Protein AF-A0A5N4B363-F1 (afdb_monomer_lite)

Sequence (128 aa):
MCFMLHVTDEERTCAELANLGKTPVLEFYQTNSESPKFVDYLDCVFLKWNFTTPTGSILFDNIIVSRGLAWKMSRMCEDTFSLIIELTEEFKKSAIFCKENPPSVLSPFTVRKCISENYRLSSRAVKT

pLDDT: mean 73.43, std 18.24, range [29.88, 96.31]

Radius of gyration: 14.54 Å; chains: 1; bounding box: 42×33×33 Å

InterPro domains:
  IPR036728 Pheromone/general odorant binding protein superfamily [SSF47565] (13-73)

Organism: Photinus pyralis (NCBI:txid7054)

Structure (mmCIF, N/CA/C/O backbone):
data_AF-A0A5N4B363-F1
#
_entry.id   AF-A0A5N4B363-F1
#
loop_
_atom_site.group_PDB
_atom_site.id
_atom_site.type_symbol
_atom_site.label_atom_id
_atom_site.label_alt_id
_atom_site.label_comp_id
_atom_site.label_asym_id
_atom_site.label_entity_id
_atom_site.label_seq_id
_atom_site.pdbx_PDB_ins_code
_atom_site.Cartn_x
_atom_site.Cartn_y
_atom_site.Cartn_z
_atom_site.occupancy
_atom_site.B_iso_or_equiv
_atom_site.auth_seq_id
_atom_site.auth_comp_id
_atom_site.auth_asym_id
_atom_site.auth_atom_id
_atom_site.pdbx_PDB_model_num
ATOM 1 N N . MET A 1 1 ? 26.179 5.611 0.948 1.00 29.88 1 MET A N 1
ATOM 2 C CA . MET A 1 1 ? 26.001 5.255 -0.479 1.00 29.88 1 MET A CA 1
ATOM 3 C C . MET A 1 1 ? 24.527 4.985 -0.598 1.00 29.88 1 MET A C 1
ATOM 5 O O . MET A 1 1 ? 24.098 3.967 -0.084 1.00 29.88 1 MET A O 1
ATOM 9 N N . CYS A 1 2 ? 23.759 5.923 -1.155 1.00 38.84 2 CYS A N 1
ATOM 10 C CA . CYS A 1 2 ? 22.311 5.769 -1.207 1.00 38.84 2 CYS A CA 1
ATOM 11 C C . CYS A 1 2 ? 21.974 4.597 -2.123 1.00 38.84 2 CYS A C 1
ATOM 13 O O . CYS A 1 2 ? 22.165 4.673 -3.339 1.00 38.84 2 CYS A O 1
ATOM 15 N N . PHE A 1 3 ? 21.482 3.511 -1.541 1.00 36.34 3 PHE A N 1
ATOM 16 C CA . PHE A 1 3 ? 20.799 2.497 -2.318 1.00 36.34 3 PHE A CA 1
ATOM 17 C C . PHE A 1 3 ? 19.443 3.083 -2.691 1.00 36.34 3 PHE A C 1
ATOM 19 O O . PHE A 1 3 ? 18.479 2.981 -1.936 1.00 36.34 3 PHE A O 1
ATOM 26 N N . MET A 1 4 ? 19.371 3.739 -3.851 1.00 41.44 4 MET A N 1
ATOM 27 C CA . MET A 1 4 ? 18.089 3.979 -4.502 1.00 41.44 4 MET A CA 1
ATOM 28 C C . MET A 1 4 ? 17.460 2.599 -4.702 1.00 41.44 4 MET A C 1
ATOM 30 O O . MET A 1 4 ? 17.885 1.841 -5.573 1.00 41.44 4 MET A O 1
ATOM 34 N N . LEU A 1 5 ? 16.535 2.226 -3.814 1.00 50.50 5 LEU A N 1
ATOM 35 C CA . LEU A 1 5 ? 15.945 0.896 -3.824 1.00 50.50 5 LEU A CA 1
ATOM 36 C C . LEU A 1 5 ? 15.234 0.706 -5.164 1.00 50.50 5 LEU A C 1
ATOM 38 O O . LEU A 1 5 ? 14.314 1.449 -5.524 1.00 50.50 5 LEU A O 1
ATOM 42 N N . HIS A 1 6 ? 15.743 -0.264 -5.921 1.00 55.09 6 HIS A N 1
ATOM 43 C CA . HIS A 1 6 ? 15.235 -0.640 -7.225 1.00 55.09 6 HIS A CA 1
ATOM 44 C C . HIS A 1 6 ? 13.749 -0.996 -7.123 1.00 55.09 6 HIS A C 1
ATOM 46 O O . HIS A 1 6 ? 13.311 -1.631 -6.164 1.00 55.09 6 HIS A O 1
ATOM 52 N N . VAL A 1 7 ? 12.984 -0.582 -8.133 1.00 62.47 7 VAL A N 1
ATOM 53 C CA . VAL A 1 7 ? 11.605 -1.033 -8.357 1.00 62.47 7 VAL A CA 1
ATOM 54 C C . VAL A 1 7 ? 11.601 -2.567 -8.348 1.00 62.47 7 VAL A C 1
ATOM 56 O O . VAL A 1 7 ? 12.388 -3.165 -9.091 1.00 62.47 7 VAL A O 1
ATOM 59 N N . THR A 1 8 ? 10.768 -3.190 -7.504 1.00 73.25 8 THR A N 1
ATOM 60 C CA . THR A 1 8 ? 10.713 -4.663 -7.415 1.00 73.25 8 THR A CA 1
ATOM 61 C C . THR A 1 8 ? 10.198 -5.256 -8.726 1.00 73.25 8 THR A C 1
ATOM 63 O O . THR A 1 8 ? 9.583 -4.552 -9.531 1.00 73.25 8 THR A O 1
ATOM 66 N N . ASP A 1 9 ? 10.435 -6.544 -8.980 1.00 77.19 9 ASP A N 1
ATOM 67 C CA . ASP A 1 9 ? 9.963 -7.172 -10.221 1.00 77.19 9 ASP A CA 1
ATOM 68 C C . ASP A 1 9 ? 8.426 -7.155 -10.320 1.00 77.19 9 ASP A C 1
ATOM 70 O O . ASP A 1 9 ? 7.875 -6.981 -11.411 1.00 77.19 9 ASP A O 1
ATOM 74 N N . GLU A 1 10 ? 7.714 -7.221 -9.188 1.00 80.81 10 GLU A N 1
ATOM 75 C CA . GLU A 1 10 ? 6.260 -7.042 -9.148 1.00 80.81 10 GLU A CA 1
ATOM 76 C C . GLU A 1 10 ? 5.848 -5.615 -9.525 1.00 80.81 10 GLU A C 1
ATOM 78 O O . GLU A 1 10 ? 4.943 -5.436 -10.337 1.00 80.81 10 GLU A O 1
ATOM 83 N N . GLU A 1 11 ? 6.521 -4.597 -8.981 1.00 77.81 11 GLU A N 1
ATOM 84 C CA . GLU A 1 11 ? 6.255 -3.194 -9.323 1.00 77.81 11 GLU A CA 1
ATOM 85 C C . GLU A 1 11 ? 6.557 -2.906 -10.794 1.00 77.81 11 GLU A C 1
ATOM 87 O O . GLU A 1 11 ? 5.802 -2.188 -11.445 1.00 77.81 11 GLU A O 1
ATOM 92 N N . ARG A 1 12 ? 7.633 -3.488 -11.338 1.00 77.12 12 ARG A N 1
ATOM 93 C CA . ARG A 1 12 ? 7.989 -3.354 -12.754 1.00 77.12 12 ARG A CA 1
ATOM 94 C C . ARG A 1 12 ? 6.917 -3.965 -13.644 1.00 77.12 12 ARG A C 1
ATOM 96 O O . ARG A 1 12 ? 6.449 -3.300 -14.560 1.00 77.12 12 ARG A O 1
ATOM 103 N N . THR A 1 13 ? 6.483 -5.181 -13.319 1.00 83.38 13 THR A N 1
ATOM 104 C CA . THR A 1 13 ? 5.400 -5.865 -14.038 1.00 83.38 13 THR A CA 1
ATOM 105 C C . THR A 1 13 ? 4.119 -5.027 -14.020 1.00 83.38 13 THR A C 1
ATOM 107 O O . THR A 1 13 ? 3.482 -4.833 -15.051 1.00 83.38 13 THR A O 1
ATOM 110 N N . CYS A 1 14 ? 3.745 -4.484 -12.859 1.00 84.88 14 CYS A N 1
ATOM 111 C CA . CYS A 1 14 ? 2.551 -3.651 -12.736 1.00 84.88 14 CYS A CA 1
ATOM 112 C C . CYS A 1 14 ? 2.676 -2.309 -13.472 1.00 84.88 14 CYS A C 1
ATOM 114 O O . CYS A 1 14 ? 1.703 -1.845 -14.061 1.00 84.88 14 CYS A O 1
ATOM 116 N N . ALA A 1 15 ? 3.859 -1.690 -13.475 1.00 80.19 15 ALA A N 1
ATOM 117 C CA . ALA A 1 15 ? 4.110 -0.460 -14.221 1.00 80.19 15 ALA A CA 1
ATOM 118 C C . ALA A 1 15 ? 3.998 -0.685 -15.738 1.00 80.19 15 ALA A C 1
ATOM 120 O O . ALA A 1 15 ? 3.356 0.106 -16.429 1.00 80.19 15 ALA A O 1
ATOM 121 N N . GLU A 1 16 ? 4.547 -1.796 -16.241 1.00 81.69 16 GLU A N 1
ATOM 122 C CA . GLU A 1 16 ? 4.431 -2.193 -17.648 1.00 81.69 16 GLU A CA 1
ATOM 123 C C . GLU A 1 16 ? 2.967 -2.408 -18.056 1.00 81.69 16 GLU A C 1
ATOM 125 O O . GLU A 1 16 ? 2.529 -1.846 -19.060 1.00 81.69 16 GLU A O 1
ATOM 130 N N . LEU A 1 17 ? 2.184 -3.134 -17.247 1.00 81.00 17 LEU A N 1
ATOM 131 C CA . LEU A 1 17 ? 0.750 -3.350 -17.494 1.00 81.00 17 LEU A CA 1
ATOM 132 C C . LEU A 1 17 ? -0.051 -2.041 -17.522 1.00 81.00 17 LEU A C 1
ATOM 134 O O . LEU A 1 17 ? -0.931 -1.869 -18.364 1.00 81.00 17 LEU A O 1
ATOM 138 N N . ALA A 1 18 ? 0.282 -1.098 -16.641 1.00 78.81 18 ALA A N 1
ATOM 139 C CA . ALA A 1 18 ? -0.363 0.211 -16.571 1.00 78.81 18 ALA A CA 1
ATOM 140 C C . ALA A 1 18 ? 0.135 1.204 -17.644 1.00 78.81 18 ALA A C 1
ATOM 142 O O . ALA A 1 18 ? -0.288 2.365 -17.671 1.00 78.81 18 ALA A O 1
ATOM 143 N N . ASN A 1 19 ? 1.039 0.784 -18.541 1.00 77.88 19 ASN A N 1
ATOM 144 C CA . ASN A 1 19 ? 1.716 1.655 -19.507 1.00 77.88 19 ASN A CA 1
ATOM 145 C C . ASN A 1 19 ? 2.354 2.890 -18.839 1.00 77.88 19 ASN A C 1
ATOM 147 O O . ASN A 1 19 ? 2.330 4.006 -19.382 1.00 77.88 19 ASN A O 1
ATOM 151 N N . LEU A 1 20 ? 2.893 2.685 -17.637 1.00 71.12 20 LEU A N 1
ATOM 152 C CA . LEU A 1 20 ? 3.782 3.603 -16.946 1.00 71.12 20 LEU A CA 1
ATOM 153 C C . LEU A 1 20 ? 5.189 3.240 -17.433 1.00 71.12 20 LEU A C 1
ATOM 155 O O . LEU A 1 20 ? 5.698 2.164 -17.132 1.00 71.12 20 LEU A O 1
ATOM 159 N N . GLY A 1 21 ? 5.784 4.078 -18.287 1.00 61.19 21 GLY A N 1
ATOM 160 C CA . GLY A 1 21 ? 7.123 3.824 -18.830 1.00 61.19 21 GLY A CA 1
ATOM 161 C C . GLY A 1 21 ? 8.198 3.694 -17.738 1.00 61.19 21 GLY A C 1
ATOM 162 O O . GLY A 1 21 ? 7.932 3.792 -16.546 1.00 61.19 21 GLY A O 1
ATOM 163 N N . LYS A 1 22 ? 9.465 3.527 -18.137 1.00 52.59 22 LYS A N 1
ATOM 164 C CA . LYS A 1 22 ? 10.603 3.425 -17.194 1.00 52.59 22 LYS A CA 1
ATOM 165 C C . LYS A 1 22 ? 10.770 4.660 -16.282 1.00 52.59 22 LYS A C 1
ATOM 167 O O . LYS A 1 22 ? 11.454 4.571 -15.264 1.00 52.59 22 LYS A O 1
ATOM 172 N N . THR A 1 23 ? 10.171 5.791 -16.656 1.00 53.50 23 THR A N 1
ATOM 173 C CA . THR A 1 23 ? 10.119 7.045 -15.892 1.00 53.50 23 THR A CA 1
ATOM 174 C C . THR A 1 23 ? 9.176 6.889 -14.700 1.00 53.50 23 THR A C 1
ATOM 176 O O . THR A 1 23 ? 8.070 6.367 -14.839 1.00 53.50 23 THR A O 1
ATOM 179 N N . PRO A 1 24 ? 9.658 7.196 -13.495 1.00 57.69 24 PRO A N 1
ATOM 180 C CA . PRO A 1 24 ? 9.605 6.238 -12.420 1.00 57.69 24 PRO A CA 1
ATOM 181 C C . PRO A 1 24 ? 8.247 6.328 -11.739 1.00 57.69 24 PRO A C 1
ATOM 183 O O . PRO A 1 24 ? 7.736 7.412 -11.493 1.00 57.69 24 PRO A O 1
ATOM 186 N N . VAL A 1 25 ? 7.693 5.189 -11.339 1.00 58.88 25 VAL A N 1
ATOM 187 C CA . VAL A 1 25 ? 6.533 5.104 -10.436 1.00 58.88 25 VAL A CA 1
ATOM 188 C C . VAL A 1 25 ? 6.636 6.114 -9.269 1.00 58.88 25 VAL A C 1
ATOM 190 O O . VAL A 1 25 ? 5.634 6.652 -8.812 1.00 58.88 25 VAL A O 1
ATOM 193 N N . LEU A 1 26 ? 7.863 6.435 -8.839 1.00 56.31 26 LEU A N 1
ATOM 194 C CA . LEU A 1 26 ? 8.214 7.542 -7.941 1.00 56.31 26 LEU A CA 1
ATOM 195 C C . LEU A 1 26 ? 7.611 8.908 -8.301 1.00 56.31 26 LEU A C 1
ATOM 197 O O . LEU A 1 26 ? 7.045 9.548 -7.421 1.00 56.31 26 LEU A O 1
ATOM 201 N N . GLU A 1 27 ? 7.698 9.352 -9.556 1.00 58.88 27 GLU A N 1
ATOM 202 C CA . GLU A 1 27 ? 7.062 10.597 -10.001 1.00 58.88 27 GLU A CA 1
ATOM 203 C C . GLU A 1 27 ? 5.545 10.501 -9.850 1.00 58.88 27 GLU A C 1
ATOM 205 O O . GLU A 1 27 ? 4.918 11.428 -9.353 1.00 58.88 27 GLU A O 1
ATOM 210 N N . PHE A 1 28 ? 4.935 9.357 -10.167 1.00 61.41 28 PHE A N 1
ATOM 211 C CA . PHE A 1 28 ? 3.501 9.185 -9.933 1.00 61.41 28 PHE A CA 1
ATOM 212 C C . PHE A 1 28 ? 3.137 9.207 -8.446 1.00 61.41 28 PHE A C 1
ATOM 214 O O . PHE A 1 28 ? 2.123 9.798 -8.091 1.00 61.41 28 PHE A O 1
ATOM 221 N N . TYR A 1 29 ? 3.974 8.667 -7.558 1.00 61.84 29 TYR A N 1
ATOM 222 C CA . TYR A 1 29 ? 3.755 8.788 -6.114 1.00 61.84 29 TYR A CA 1
ATOM 223 C C . TYR A 1 29 ? 3.785 10.245 -5.622 1.00 61.84 29 TYR A C 1
ATOM 225 O O . TYR A 1 29 ? 3.064 10.554 -4.668 1.00 61.84 29 TYR A O 1
ATOM 233 N N . GLN A 1 30 ? 4.605 11.105 -6.240 1.00 59.75 30 GLN A N 1
ATOM 234 C CA . GLN A 1 30 ? 4.900 12.467 -5.775 1.00 59.75 30 GLN A CA 1
ATOM 235 C C . GLN A 1 30 ? 4.093 13.569 -6.479 1.00 59.75 30 GLN A C 1
ATOM 237 O O . GLN A 1 30 ? 3.712 14.536 -5.827 1.00 59.75 30 GLN A O 1
ATOM 242 N N . THR A 1 31 ? 3.833 13.449 -7.783 1.00 59.62 31 THR A N 1
ATOM 243 C CA . THR A 1 31 ? 3.287 14.544 -8.609 1.00 59.62 31 THR A CA 1
ATOM 244 C C . THR A 1 31 ? 2.015 14.175 -9.368 1.00 59.62 31 THR A C 1
ATOM 246 O O . THR A 1 31 ? 1.162 15.035 -9.552 1.00 59.62 31 THR A O 1
ATOM 249 N N . ASN A 1 32 ? 1.833 12.906 -9.753 1.00 60.91 32 ASN A N 1
ATOM 250 C CA . ASN A 1 32 ? 0.709 12.459 -10.595 1.00 60.91 32 ASN A CA 1
ATOM 251 C C . ASN A 1 32 ? -0.171 11.391 -9.929 1.00 60.91 32 ASN A C 1
ATOM 253 O O . ASN A 1 32 ? -0.744 10.531 -10.603 1.00 60.91 32 ASN A O 1
ATOM 257 N N . SER A 1 33 ? -0.282 11.434 -8.600 1.00 62.66 33 SER A N 1
ATOM 258 C CA . SER A 1 33 ? -0.883 10.336 -7.831 1.00 62.66 33 SER A CA 1
ATOM 259 C C . SER A 1 33 ? -2.388 10.150 -8.040 1.00 62.66 33 SER A C 1
ATOM 261 O O . SER A 1 33 ? -2.926 9.145 -7.605 1.00 62.66 33 SER A O 1
ATOM 263 N N . GLU A 1 34 ? -3.064 11.060 -8.739 1.00 68.81 34 GLU A N 1
ATOM 264 C CA . GLU A 1 34 ? -4.493 10.951 -9.077 1.00 68.81 34 GLU A CA 1
ATOM 265 C C . GLU A 1 34 ? -4.735 10.483 -10.528 1.00 68.81 34 GLU A C 1
ATOM 267 O O . GLU A 1 34 ? -5.869 10.447 -10.999 1.00 68.81 34 GLU A O 1
ATOM 272 N N . SER A 1 35 ? -3.680 10.117 -11.266 1.00 71.50 35 SER A N 1
ATOM 273 C CA . SER A 1 35 ? -3.808 9.610 -12.636 1.00 71.50 35 SER A CA 1
ATOM 274 C C . SER A 1 35 ? -4.511 8.241 -12.673 1.00 71.50 35 SER A C 1
ATOM 276 O O . SER A 1 35 ? -4.131 7.360 -11.899 1.00 71.50 35 SER A O 1
ATOM 278 N N . PRO A 1 36 ? -5.432 7.979 -13.625 1.00 77.50 36 PRO A N 1
ATOM 279 C CA . PRO A 1 36 ? -6.056 6.660 -13.787 1.00 77.50 36 PRO A CA 1
ATOM 280 C C . PRO A 1 36 ? -5.041 5.519 -13.948 1.00 77.50 36 PRO A C 1
ATOM 282 O O . PRO A 1 36 ? -5.184 4.471 -13.334 1.00 77.50 36 PRO A O 1
ATOM 285 N N . LYS A 1 37 ? -3.940 5.760 -14.673 1.00 76.50 37 LYS A N 1
ATOM 286 C CA . LYS A 1 37 ? -2.861 4.769 -14.836 1.00 76.50 37 LYS A CA 1
ATOM 287 C C . LYS A 1 37 ? -2.193 4.402 -13.513 1.00 76.50 37 LYS A C 1
ATOM 289 O O . LYS A 1 37 ? -1.696 3.294 -13.340 1.00 76.50 37 LYS A O 1
ATOM 294 N N . PHE A 1 38 ? -2.142 5.349 -12.581 1.00 78.00 38 PHE A N 1
ATOM 295 C CA . PHE A 1 38 ? -1.591 5.097 -11.260 1.00 78.00 38 PHE A CA 1
ATOM 296 C C . PHE A 1 38 ? -2.561 4.299 -10.384 1.00 78.00 38 PHE A C 1
ATOM 298 O O . PHE A 1 38 ? -2.108 3.487 -9.583 1.00 78.00 38 PHE A O 1
ATOM 305 N N . VAL A 1 39 ? -3.873 4.465 -10.574 1.00 81.50 39 VAL A N 1
ATOM 306 C CA . VAL A 1 39 ? -4.889 3.609 -9.942 1.00 81.50 39 VAL A CA 1
ATOM 307 C C . VAL A 1 39 ? -4.732 2.162 -10.415 1.00 81.50 39 VAL A C 1
ATOM 309 O O . VAL A 1 39 ? -4.559 1.284 -9.575 1.00 81.50 39 VAL A O 1
ATOM 312 N N . ASP A 1 40 ? -4.644 1.926 -11.729 1.00 83.88 40 ASP A N 1
ATOM 313 C CA . ASP A 1 40 ? -4.439 0.579 -12.293 1.00 83.88 40 ASP A CA 1
ATOM 314 C C . ASP A 1 40 ? -3.146 -0.074 -11.775 1.00 83.88 40 ASP A C 1
ATOM 316 O O . ASP A 1 40 ? -3.092 -1.262 -11.440 1.00 83.88 40 ASP A O 1
ATOM 320 N N . TYR A 1 41 ? -2.083 0.726 -11.666 1.00 85.06 41 TYR A N 1
ATOM 321 C CA . TYR A 1 41 ? -0.831 0.296 -11.060 1.00 85.06 41 TYR A CA 1
ATOM 322 C C . TYR A 1 41 ? -1.009 -0.099 -9.587 1.00 85.06 41 TYR A C 1
ATOM 324 O O . TYR A 1 41 ? -0.520 -1.158 -9.185 1.00 85.06 41 TYR A O 1
ATOM 332 N N . LEU A 1 42 ? -1.703 0.724 -8.788 1.00 85.19 42 LEU A N 1
ATOM 333 C CA . LEU A 1 42 ? -1.953 0.463 -7.368 1.00 85.19 42 LEU A CA 1
ATOM 334 C C . LEU A 1 42 ? -2.780 -0.805 -7.155 1.00 85.19 42 LEU A C 1
ATOM 336 O O . LEU A 1 42 ? -2.451 -1.590 -6.265 1.00 85.19 42 LEU A O 1
ATOM 340 N N . ASP A 1 43 ? -3.786 -1.038 -7.992 1.00 88.31 43 ASP A N 1
ATOM 341 C CA . ASP A 1 43 ? -4.599 -2.251 -7.953 1.00 88.31 43 ASP A CA 1
ATOM 342 C C . ASP A 1 43 ? -3.741 -3.497 -8.210 1.00 88.31 43 ASP A C 1
ATOM 344 O O . ASP A 1 43 ? -3.781 -4.464 -7.443 1.00 88.31 43 ASP A O 1
ATOM 348 N N . CYS A 1 44 ? -2.875 -3.446 -9.227 1.00 88.69 44 CYS A N 1
ATOM 349 C CA . CYS A 1 44 ? -1.959 -4.539 -9.534 1.00 88.69 44 CYS A CA 1
ATOM 350 C C . CYS A 1 44 ? -0.988 -4.834 -8.378 1.00 88.69 44 CYS A C 1
ATOM 352 O O . CYS A 1 44 ? -0.827 -5.996 -7.988 1.00 88.69 44 CYS A O 1
ATOM 354 N N . VAL A 1 45 ? -0.351 -3.813 -7.791 1.00 87.50 45 VAL A N 1
ATOM 355 C CA . VAL A 1 45 ? 0.624 -4.048 -6.711 1.00 87.50 45 VAL A CA 1
ATOM 356 C C . VAL A 1 45 ? -0.038 -4.476 -5.405 1.00 87.50 45 VAL A C 1
ATOM 358 O O . VAL A 1 45 ? 0.497 -5.349 -4.723 1.00 87.50 45 VAL A O 1
ATOM 361 N N . PHE A 1 46 ? -1.221 -3.950 -5.069 1.00 90.31 46 PHE A N 1
ATOM 362 C CA . PHE A 1 46 ? -1.970 -4.409 -3.895 1.00 90.31 46 PHE A CA 1
ATOM 363 C C . PHE A 1 46 ? -2.372 -5.876 -4.032 1.00 90.31 46 PHE A C 1
ATOM 365 O O . PHE A 1 46 ? -2.357 -6.602 -3.038 1.00 90.31 46 PHE A O 1
ATOM 372 N N . LEU A 1 47 ? -2.694 -6.339 -5.239 1.00 91.38 47 LEU A N 1
ATOM 373 C CA . LEU A 1 47 ? -2.957 -7.752 -5.482 1.00 91.38 47 LEU A CA 1
ATOM 374 C C . LEU A 1 47 ? -1.679 -8.590 -5.327 1.00 91.38 47 LEU A C 1
ATOM 376 O O . LEU A 1 47 ? -1.673 -9.586 -4.605 1.00 91.38 47 LEU A O 1
ATOM 380 N N . LYS A 1 48 ? -0.568 -8.172 -5.949 1.00 89.19 48 LYS A N 1
ATOM 381 C CA . LYS A 1 48 ? 0.721 -8.889 -5.882 1.00 89.19 48 LYS A CA 1
ATOM 382 C C . LYS A 1 48 ? 1.295 -8.972 -4.468 1.00 89.19 48 LYS A C 1
ATOM 384 O O . LYS A 1 48 ? 1.919 -9.973 -4.130 1.00 89.19 48 LYS A O 1
ATOM 389 N N . TRP A 1 49 ? 1.065 -7.961 -3.634 1.00 87.81 49 TRP A N 1
ATOM 390 C CA . TRP A 1 49 ? 1.502 -7.949 -2.234 1.00 87.81 49 TRP A CA 1
ATOM 391 C C . TRP A 1 49 ? 0.498 -8.574 -1.268 1.00 87.81 49 TRP A C 1
ATOM 393 O O . TRP A 1 49 ? 0.721 -8.533 -0.059 1.00 87.81 49 TRP A O 1
ATOM 403 N N . ASN A 1 50 ? -0.585 -9.167 -1.779 1.00 92.25 50 ASN A N 1
ATOM 404 C CA . ASN A 1 50 ? -1.627 -9.787 -0.969 1.00 92.25 50 ASN A CA 1
ATOM 405 C C . ASN A 1 50 ? -2.306 -8.797 0.003 1.00 92.25 50 ASN A C 1
ATOM 407 O O . ASN A 1 50 ? -2.667 -9.144 1.125 1.00 92.25 50 ASN A O 1
ATOM 411 N N . PHE A 1 51 ? -2.470 -7.541 -0.411 1.00 92.12 51 PHE A N 1
ATOM 412 C CA . PHE A 1 51 ? -3.235 -6.514 0.310 1.00 92.12 51 PHE A CA 1
ATOM 413 C C . PHE A 1 51 ? -4.669 -6.401 -0.178 1.00 92.12 51 PHE A C 1
ATOM 415 O O . PHE A 1 51 ? -5.487 -5.750 0.466 1.00 92.12 51 PHE A O 1
ATOM 422 N N . THR A 1 52 ? -4.974 -7.023 -1.309 1.00 94.06 52 THR A N 1
ATOM 423 C CA . THR A 1 52 ? -6.334 -7.180 -1.808 1.00 94.06 52 THR A CA 1
ATOM 424 C C . THR A 1 52 ? -6.582 -8.618 -2.212 1.00 94.06 52 THR A C 1
ATOM 426 O O . THR A 1 52 ? -5.670 -9.317 -2.654 1.00 94.06 52 THR A O 1
ATOM 429 N N . THR A 1 53 ? -7.826 -9.063 -2.068 1.00 94.06 53 THR A N 1
ATOM 430 C CA . THR A 1 53 ? -8.290 -10.300 -2.695 1.00 94.06 53 THR A CA 1
ATOM 431 C C . THR A 1 53 ? -8.479 -10.090 -4.205 1.00 94.06 53 THR A C 1
ATOM 433 O O . THR A 1 53 ? -8.665 -8.955 -4.648 1.00 94.06 53 THR A O 1
ATOM 436 N N . PRO A 1 54 ? -8.556 -11.166 -5.012 1.00 91.06 54 PRO A N 1
ATOM 437 C CA . PRO A 1 54 ? -8.933 -11.065 -6.426 1.00 91.06 54 PRO A CA 1
ATOM 438 C C . PRO A 1 54 ? -10.309 -10.421 -6.668 1.00 91.06 54 PRO A C 1
ATOM 440 O O . PRO A 1 54 ? -10.589 -9.964 -7.769 1.00 91.06 54 PRO A O 1
ATOM 443 N N . THR A 1 55 ? -11.173 -10.382 -5.647 1.00 91.56 55 THR A N 1
ATOM 444 C CA . THR A 1 55 ? -12.489 -9.724 -5.684 1.00 91.56 55 THR A CA 1
ATOM 445 C C . THR A 1 55 ? -12.441 -8.248 -5.273 1.00 91.56 55 THR A C 1
ATOM 447 O O . THR A 1 55 ? -13.488 -7.612 -5.203 1.00 91.56 55 THR A O 1
ATOM 450 N N . GLY A 1 56 ? -11.257 -7.705 -4.964 1.00 88.31 56 GLY A N 1
ATOM 451 C CA . GLY A 1 56 ? -11.050 -6.298 -4.608 1.00 88.31 56 GLY A CA 1
ATOM 452 C C . GLY A 1 56 ? -11.205 -5.963 -3.120 1.00 88.31 56 GLY A C 1
ATOM 453 O O . GLY A 1 56 ? -11.194 -4.790 -2.754 1.00 88.31 56 GLY A O 1
ATOM 454 N N . SER A 1 57 ? -11.342 -6.952 -2.232 1.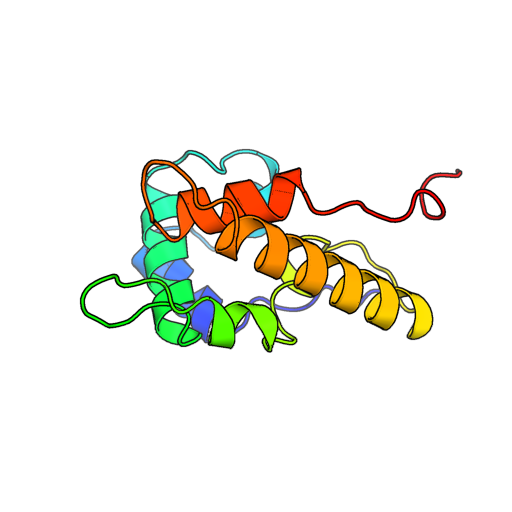00 94.69 57 SER A N 1
ATOM 455 C CA . SER A 1 57 ? -11.472 -6.700 -0.790 1.00 94.69 57 SER A CA 1
ATOM 456 C C . SER A 1 57 ? -10.117 -6.367 -0.166 1.00 94.69 57 SER A C 1
ATOM 458 O O . SER A 1 57 ? -9.174 -7.141 -0.311 1.00 94.69 57 SER A O 1
ATOM 460 N N . ILE A 1 58 ? -10.023 -5.246 0.556 1.00 94.75 58 ILE A N 1
ATOM 461 C CA . ILE A 1 58 ? -8.793 -4.795 1.227 1.00 94.75 58 ILE A CA 1
ATOM 462 C C . ILE A 1 58 ? -8.496 -5.662 2.460 1.00 94.75 58 ILE A C 1
ATOM 464 O O . ILE A 1 58 ? -9.343 -5.845 3.332 1.00 94.75 58 ILE A O 1
ATOM 468 N N . LEU A 1 59 ? -7.259 -6.142 2.560 1.00 94.62 59 LEU A N 1
ATOM 469 C CA . LEU A 1 59 ? -6.739 -6.984 3.634 1.00 94.62 59 LEU A CA 1
ATOM 470 C C . LEU A 1 59 ? -5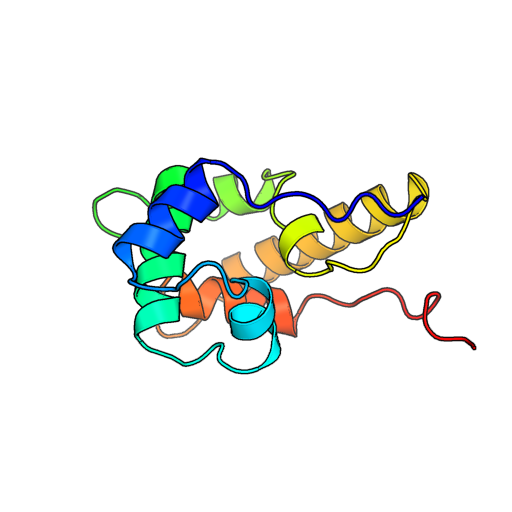.831 -6.157 4.556 1.00 94.62 59 LEU A C 1
ATOM 472 O O . LEU A 1 59 ? -4.605 -6.256 4.499 1.00 94.62 59 LEU A O 1
ATOM 476 N N . PHE A 1 60 ? -6.431 -5.328 5.416 1.00 93.12 60 PHE A N 1
ATOM 477 C CA . PHE A 1 60 ? -5.681 -4.439 6.317 1.00 93.12 60 PHE A CA 1
ATOM 478 C C . PHE A 1 60 ? -4.683 -5.172 7.216 1.00 93.12 60 PHE A C 1
ATOM 480 O O . PHE A 1 60 ? -3.600 -4.650 7.452 1.00 93.12 60 PHE A O 1
ATOM 487 N N . ASP A 1 61 ? -4.997 -6.382 7.681 1.00 94.06 61 ASP A N 1
ATOM 488 C CA . ASP A 1 61 ? -4.074 -7.146 8.529 1.00 94.06 61 ASP A CA 1
ATOM 489 C C . ASP A 1 61 ? -2.764 -7.463 7.798 1.00 94.06 61 ASP A C 1
ATOM 491 O O . ASP A 1 61 ? -1.688 -7.321 8.376 1.00 94.06 61 ASP A O 1
ATOM 495 N N . ASN A 1 62 ? -2.840 -7.767 6.499 1.00 92.81 62 ASN A N 1
ATOM 496 C CA . ASN A 1 62 ? -1.664 -7.993 5.658 1.00 92.81 62 ASN A CA 1
ATOM 497 C C . ASN A 1 62 ? -0.884 -6.693 5.413 1.00 92.81 62 ASN A C 1
ATOM 499 O O . ASN A 1 62 ? 0.346 -6.711 5.375 1.00 92.81 62 ASN A O 1
ATOM 503 N N . ILE A 1 63 ? -1.587 -5.562 5.291 1.00 90.06 63 ILE A N 1
ATOM 504 C CA . ILE A 1 63 ? -0.974 -4.231 5.170 1.00 90.06 63 ILE A CA 1
ATOM 505 C C . ILE A 1 63 ? -0.205 -3.885 6.453 1.00 90.06 63 ILE A C 1
ATOM 507 O O . ILE A 1 63 ? 0.958 -3.503 6.380 1.00 90.06 63 ILE A O 1
ATOM 511 N N . ILE A 1 64 ? -0.822 -4.068 7.624 1.00 89.62 64 ILE A N 1
ATOM 512 C CA . ILE A 1 64 ? -0.269 -3.723 8.946 1.00 89.62 64 ILE A CA 1
ATOM 513 C C . ILE A 1 64 ? 1.009 -4.512 9.252 1.00 89.62 64 ILE A C 1
ATOM 515 O O . ILE A 1 64 ? 1.950 -3.963 9.825 1.00 89.62 64 ILE A O 1
ATOM 519 N N . VAL A 1 65 ? 1.059 -5.796 8.886 1.00 88.69 65 VAL A N 1
ATOM 520 C CA . VAL A 1 65 ? 2.256 -6.631 9.097 1.00 88.69 65 VAL A CA 1
ATOM 521 C C . VAL A 1 65 ? 3.282 -6.499 7.970 1.00 88.69 65 VAL A C 1
ATOM 523 O O . VAL A 1 65 ? 4.372 -7.072 8.061 1.00 88.69 65 VAL A O 1
ATOM 526 N N . SER A 1 66 ? 2.962 -5.758 6.904 1.00 82.69 66 SER A N 1
ATOM 527 C CA . SER A 1 66 ? 3.877 -5.586 5.787 1.00 82.69 66 SER A CA 1
ATOM 528 C C . SER A 1 66 ? 5.069 -4.735 6.184 1.00 82.69 66 SER A C 1
ATOM 530 O O . SER A 1 66 ? 4.958 -3.566 6.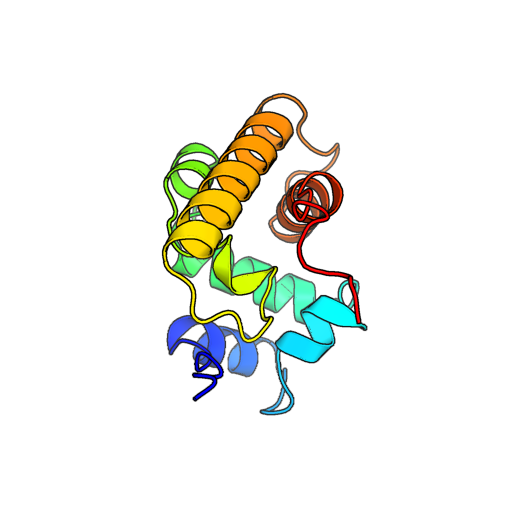544 1.00 82.69 66 SER A O 1
ATOM 532 N N . ARG A 1 67 ? 6.253 -5.311 5.996 1.00 68.19 67 ARG A N 1
ATOM 533 C CA . ARG A 1 67 ? 7.520 -4.590 6.118 1.00 68.19 67 ARG A CA 1
ATOM 534 C C . ARG A 1 67 ? 7.830 -3.735 4.893 1.00 68.19 67 ARG A C 1
ATOM 536 O O . ARG A 1 67 ? 8.838 -3.051 4.903 1.00 68.19 67 ARG A O 1
ATOM 543 N N . GLY A 1 68 ? 7.027 -3.817 3.828 1.00 60.00 68 GLY A N 1
ATOM 544 C CA . GLY A 1 68 ? 7.372 -3.281 2.512 1.00 60.00 68 GLY A CA 1
ATOM 545 C C . GLY A 1 68 ? 6.871 -1.868 2.224 1.00 60.00 68 GLY A C 1
ATOM 546 O O . GLY A 1 68 ? 7.414 -1.231 1.327 1.00 60.00 68 GLY A O 1
ATOM 547 N N . LEU A 1 69 ? 5.855 -1.363 2.935 1.00 56.94 69 LEU A N 1
ATOM 548 C CA . LEU A 1 69 ? 5.207 -0.108 2.532 1.00 56.94 69 LEU A CA 1
ATOM 549 C C . LEU A 1 69 ? 5.827 1.151 3.152 1.00 56.94 69 LEU A C 1
ATOM 551 O O . LEU A 1 69 ? 5.895 2.160 2.454 1.00 56.94 69 LEU A O 1
ATOM 555 N N . ALA A 1 70 ? 6.345 1.089 4.388 1.00 48.50 70 ALA A N 1
ATOM 556 C CA . ALA A 1 70 ? 7.062 2.216 5.003 1.00 48.50 70 ALA A CA 1
ATOM 557 C C . ALA A 1 70 ? 8.142 2.764 4.052 1.00 48.50 70 ALA A C 1
ATOM 559 O O . ALA A 1 70 ? 8.199 3.950 3.759 1.00 48.50 70 ALA A O 1
ATOM 560 N N . TRP A 1 71 ? 8.877 1.853 3.421 1.00 48.53 71 TRP A N 1
ATOM 561 C CA . TRP A 1 71 ? 9.965 2.125 2.485 1.00 48.53 71 TRP A CA 1
ATOM 562 C C . TRP A 1 71 ? 9.546 2.656 1.117 1.00 48.53 71 TRP A C 1
ATOM 564 O O . TRP A 1 71 ? 10.360 3.235 0.402 1.00 48.53 71 TRP A O 1
ATOM 574 N N . LYS A 1 72 ? 8.293 2.434 0.713 1.00 54.28 72 LYS A N 1
ATOM 575 C CA . LYS A 1 72 ? 7.794 2.821 -0.616 1.00 54.28 72 LYS A CA 1
ATOM 576 C C . LYS A 1 72 ? 7.216 4.226 -0.624 1.00 54.28 72 LYS A C 1
ATOM 578 O O . LYS A 1 72 ? 7.197 4.859 -1.676 1.00 54.28 72 LYS A O 1
ATOM 583 N N . MET A 1 73 ? 6.796 4.709 0.541 1.00 42.59 73 MET A N 1
ATOM 584 C CA . MET A 1 73 ? 6.240 6.047 0.725 1.00 42.59 73 MET A CA 1
ATOM 585 C C . MET A 1 73 ? 7.312 7.078 1.084 1.00 42.59 73 MET A C 1
ATOM 587 O O . MET A 1 73 ? 7.223 8.222 0.650 1.00 42.59 73 MET A O 1
ATOM 591 N N . SER A 1 74 ? 8.356 6.664 1.804 1.00 42.56 74 SER A N 1
ATOM 592 C CA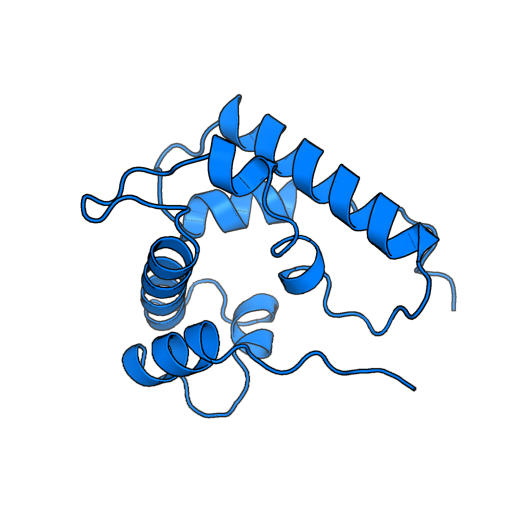 . SER A 1 74 ? 9.422 7.534 2.296 1.00 42.56 74 SER A CA 1
ATOM 593 C C . SER A 1 74 ? 10.738 7.351 1.532 1.00 42.56 74 SER A C 1
ATOM 595 O O . SER A 1 74 ? 11.768 7.236 2.183 1.00 42.56 74 SER A O 1
ATOM 597 N N . ARG A 1 75 ? 10.751 7.268 0.185 1.00 50.56 75 ARG A N 1
ATOM 598 C CA . ARG A 1 75 ? 11.988 7.069 -0.621 1.00 50.56 75 ARG A CA 1
ATOM 599 C C . ARG A 1 75 ? 12.978 8.254 -0.518 1.00 50.56 75 ARG A C 1
ATOM 601 O O . ARG A 1 75 ? 13.308 8.889 -1.514 1.00 50.56 75 ARG A O 1
ATOM 608 N N . MET A 1 76 ? 13.441 8.554 0.687 1.00 46.09 76 MET A N 1
ATOM 609 C CA . MET A 1 76 ? 14.572 9.395 1.019 1.00 46.09 76 MET A CA 1
ATOM 610 C C . MET A 1 76 ? 15.754 8.471 1.313 1.00 46.09 76 MET A C 1
ATOM 612 O O . MET A 1 76 ? 15.602 7.387 1.877 1.00 46.09 76 MET A O 1
ATOM 616 N N . CYS A 1 77 ? 16.930 8.882 0.855 1.00 47.78 77 CYS A N 1
ATOM 617 C CA . CYS A 1 77 ? 18.194 8.195 1.075 1.00 47.78 77 CYS A CA 1
ATOM 618 C C . CYS A 1 77 ? 18.562 8.213 2.565 1.00 47.78 77 CYS A C 1
ATOM 620 O O . CYS A 1 77 ? 19.339 9.071 2.976 1.00 47.78 77 CYS A O 1
ATOM 622 N N . GLU A 1 78 ? 18.018 7.317 3.387 1.00 49.62 78 GLU A N 1
ATOM 623 C CA . GLU A 1 78 ? 18.328 7.319 4.818 1.00 49.62 78 GLU A CA 1
ATOM 624 C C . GLU A 1 78 ? 18.887 5.970 5.290 1.00 49.62 78 GLU A C 1
ATOM 626 O O . GLU A 1 78 ? 18.180 4.995 5.531 1.00 49.62 78 GLU A O 1
ATOM 631 N N . ASP A 1 79 ? 20.215 5.949 5.433 1.00 48.06 79 ASP A N 1
ATOM 632 C CA . ASP A 1 79 ? 21.059 4.780 5.715 1.00 48.06 79 ASP A CA 1
ATOM 633 C C . ASP A 1 79 ? 21.111 4.401 7.224 1.00 48.06 79 ASP A C 1
ATOM 635 O O . ASP A 1 79 ? 22.057 3.746 7.665 1.00 48.06 79 ASP A O 1
ATOM 639 N N . THR A 1 80 ? 20.137 4.796 8.063 1.00 58.38 80 THR A N 1
ATOM 640 C CA . THR A 1 80 ? 20.174 4.506 9.520 1.00 58.38 80 THR A CA 1
ATOM 641 C C . THR A 1 80 ? 19.100 3.511 9.969 1.00 58.38 80 THR A C 1
ATOM 643 O O . THR A 1 80 ? 17.901 3.759 9.878 1.00 58.38 80 THR A O 1
ATOM 646 N N . PHE A 1 81 ? 19.535 2.370 10.520 1.00 59.06 81 PHE A N 1
ATOM 647 C CA . PHE A 1 81 ? 18.670 1.280 11.008 1.00 59.06 81 PHE A CA 1
ATOM 648 C C . PHE A 1 81 ? 17.610 1.734 12.029 1.00 59.06 81 PHE A C 1
ATOM 650 O O . PHE A 1 81 ? 16.492 1.226 12.043 1.00 59.06 81 PHE A O 1
ATOM 657 N N . SER A 1 82 ? 17.938 2.716 12.869 1.00 60.16 82 SER A N 1
ATOM 658 C CA . SER A 1 82 ? 17.004 3.307 13.833 1.00 60.16 82 SER A CA 1
ATOM 659 C C . SER A 1 82 ? 15.832 4.017 13.160 1.00 60.16 82 SER A C 1
ATOM 661 O O . SER A 1 82 ? 14.699 3.905 13.618 1.00 60.16 82 SER A O 1
ATOM 663 N N . LEU A 1 83 ? 16.093 4.712 12.054 1.00 64.56 83 LEU A N 1
ATOM 664 C CA . LEU A 1 83 ? 15.073 5.458 11.334 1.00 64.56 83 LEU A CA 1
ATOM 665 C C . LEU A 1 83 ? 14.143 4.515 10.577 1.00 64.56 83 LEU A C 1
ATOM 667 O O . LEU A 1 83 ? 12.935 4.677 10.594 1.00 64.56 83 LEU A O 1
ATOM 671 N N . ILE A 1 84 ? 14.694 3.444 10.020 1.00 65.44 84 ILE A N 1
ATOM 672 C CA . ILE A 1 84 ? 13.941 2.356 9.394 1.00 65.44 84 ILE A CA 1
ATOM 673 C C . ILE A 1 84 ? 12.889 1.758 10.340 1.00 65.44 84 ILE A C 1
ATOM 675 O O . ILE A 1 84 ? 11.748 1.513 9.935 1.00 65.44 84 ILE A O 1
ATOM 679 N N . ILE A 1 85 ? 13.265 1.524 11.601 1.00 69.94 85 ILE A N 1
ATOM 680 C CA . ILE A 1 85 ? 12.345 1.027 12.631 1.00 69.94 85 ILE A CA 1
ATOM 681 C C . ILE A 1 85 ? 11.244 2.057 12.897 1.00 69.94 85 ILE A C 1
ATOM 683 O O . ILE A 1 85 ? 10.068 1.702 12.888 1.00 69.94 85 ILE A O 1
ATOM 687 N N . GLU A 1 86 ? 11.612 3.325 13.084 1.00 73.50 86 GLU A N 1
ATOM 688 C CA . GLU A 1 86 ? 10.664 4.415 13.338 1.00 73.50 86 GLU A CA 1
ATOM 689 C C . GLU A 1 86 ? 9.658 4.571 12.187 1.00 73.50 86 GLU A C 1
ATOM 691 O O . GLU A 1 86 ? 8.450 4.565 12.413 1.00 73.50 86 GLU A O 1
ATOM 696 N N . LEU A 1 87 ? 10.136 4.590 10.940 1.00 74.12 87 LEU A N 1
ATOM 697 C CA . LEU A 1 87 ? 9.304 4.670 9.739 1.00 74.12 87 LEU A CA 1
ATOM 698 C C . LEU A 1 87 ? 8.369 3.458 9.606 1.00 74.12 87 LEU A C 1
ATOM 700 O O . LEU A 1 87 ? 7.231 3.608 9.158 1.00 74.12 87 LEU A O 1
ATOM 704 N N . THR A 1 88 ? 8.823 2.264 10.002 1.00 76.69 88 THR A N 1
ATOM 705 C CA . THR A 1 88 ? 7.999 1.045 9.996 1.00 76.69 88 THR A CA 1
ATOM 706 C C . THR A 1 88 ? 6.876 1.122 11.030 1.00 76.69 88 THR A C 1
ATOM 708 O O . THR A 1 88 ? 5.730 0.796 10.715 1.00 76.69 88 THR A O 1
ATOM 711 N N . GLU A 1 89 ? 7.172 1.587 12.244 1.00 82.94 89 GLU A N 1
ATOM 712 C CA . GLU A 1 89 ? 6.163 1.747 13.295 1.00 82.94 89 GLU A CA 1
ATOM 713 C C . GLU A 1 89 ? 5.152 2.855 12.962 1.00 82.94 89 GLU A C 1
ATOM 715 O O . GLU A 1 89 ? 3.952 2.661 13.150 1.00 82.94 89 GLU A O 1
ATOM 720 N N . GLU A 1 90 ? 5.587 3.986 12.401 1.00 82.31 90 GLU A N 1
ATOM 721 C CA . GLU A 1 90 ? 4.672 5.057 11.971 1.00 82.31 90 GLU A CA 1
ATOM 722 C C . GLU A 1 90 ? 3.766 4.618 10.815 1.00 82.31 90 GLU A C 1
ATOM 724 O O . GLU A 1 90 ? 2.564 4.907 10.807 1.00 82.31 90 GLU A O 1
ATOM 729 N N . PHE A 1 91 ? 4.298 3.838 9.870 1.00 83.94 91 PHE A N 1
ATOM 730 C CA . PHE A 1 91 ? 3.485 3.217 8.829 1.00 83.94 91 PHE A CA 1
ATOM 731 C C . PHE A 1 91 ? 2.425 2.290 9.435 1.00 83.94 91 PHE A C 1
ATOM 733 O O . PHE A 1 91 ? 1.243 2.392 9.104 1.00 83.94 91 PHE A O 1
ATOM 740 N N . LYS A 1 92 ? 2.830 1.423 10.368 1.00 87.88 92 LYS A N 1
ATOM 741 C CA . LYS A 1 92 ? 1.929 0.492 11.048 1.00 87.88 92 LYS A CA 1
ATOM 742 C C . LYS A 1 92 ? 0.814 1.222 11.797 1.00 87.88 92 LYS A C 1
ATOM 744 O O . LYS A 1 92 ? -0.349 0.848 11.659 1.00 87.88 92 LYS A O 1
ATOM 749 N N . LYS A 1 93 ? 1.139 2.283 12.543 1.00 89.75 93 LYS A N 1
ATOM 750 C CA . LYS A 1 93 ? 0.145 3.133 13.223 1.00 89.75 93 LYS A CA 1
ATOM 751 C C . LYS A 1 93 ? -0.840 3.749 12.233 1.00 89.75 93 LYS A C 1
ATOM 753 O O . LYS A 1 93 ? -2.042 3.704 12.470 1.00 89.75 93 LYS A O 1
ATOM 758 N N . SER A 1 94 ? -0.342 4.262 11.111 1.00 88.44 94 SER A N 1
ATOM 759 C CA . SER A 1 94 ? -1.176 4.856 10.059 1.00 88.44 94 SER A CA 1
ATOM 760 C C . SER A 1 94 ? -2.115 3.821 9.429 1.00 88.44 94 SER A C 1
ATOM 762 O O . SER A 1 94 ? -3.295 4.090 9.228 1.00 88.44 94 SER A O 1
ATOM 764 N N . ALA A 1 95 ? -1.625 2.604 9.172 1.00 90.50 95 ALA A N 1
ATOM 765 C CA . ALA A 1 95 ? -2.436 1.508 8.647 1.00 90.50 95 ALA A CA 1
ATOM 766 C C . ALA A 1 95 ? -3.517 1.044 9.641 1.00 90.50 95 ALA A C 1
ATOM 768 O O . ALA A 1 95 ? -4.649 0.797 9.227 1.00 90.50 95 ALA A O 1
ATOM 769 N N . ILE A 1 96 ? -3.197 0.970 10.941 1.00 93.94 96 ILE A N 1
ATOM 770 C CA . ILE A 1 96 ? -4.177 0.688 12.004 1.00 93.94 96 ILE A CA 1
ATOM 771 C C . ILE A 1 96 ? -5.242 1.786 12.041 1.00 93.94 96 ILE A C 1
ATOM 773 O O . ILE A 1 96 ? -6.430 1.480 11.984 1.00 93.94 96 ILE A O 1
ATOM 777 N N . PHE A 1 97 ? -4.831 3.056 12.036 1.00 94.31 97 PHE A N 1
ATOM 778 C CA . PHE A 1 97 ? -5.759 4.184 12.021 1.00 94.31 97 PHE A CA 1
ATOM 779 C C . PHE A 1 97 ? -6.717 4.121 10.824 1.00 94.31 97 PHE A C 1
ATOM 781 O O . PHE A 1 97 ? -7.922 4.269 11.002 1.00 94.31 97 PHE A O 1
ATOM 788 N N . CYS A 1 98 ? -6.209 3.843 9.620 1.00 92.44 98 CYS A N 1
ATOM 789 C CA . CYS A 1 98 ? -7.025 3.721 8.409 1.00 92.44 98 CYS A CA 1
ATOM 790 C C . CYS A 1 98 ? -7.910 2.467 8.380 1.00 92.44 98 CYS A C 1
ATOM 792 O O . CYS A 1 98 ? -8.909 2.452 7.667 1.00 92.44 98 CYS A O 1
ATOM 794 N N . LYS A 1 99 ? -7.571 1.416 9.136 1.00 95.31 99 LYS A N 1
ATOM 795 C CA . LYS A 1 99 ? -8.456 0.262 9.349 1.00 95.31 99 LYS A CA 1
ATOM 796 C C . LYS A 1 99 ? -9.636 0.640 10.249 1.00 95.31 99 LYS A C 1
ATOM 798 O O . LYS A 1 99 ? -10.760 0.228 9.985 1.00 95.31 99 LYS A O 1
ATOM 803 N N . GLU A 1 100 ? -9.372 1.404 11.306 1.00 96.31 100 GLU A N 1
ATOM 804 C CA . GLU A 1 100 ? -10.379 1.867 12.271 1.00 96.31 100 GLU A CA 1
ATOM 805 C C . GLU A 1 100 ? -11.236 3.018 11.722 1.00 96.31 100 GLU A C 1
ATOM 807 O O . GLU A 1 100 ? -12.402 3.151 12.087 1.00 96.31 100 GLU A O 1
ATOM 812 N N . ASN A 1 101 ? -10.677 3.813 10.806 1.00 95.44 101 ASN A N 1
ATOM 813 C CA . ASN A 1 101 ? -11.308 4.965 10.164 1.00 95.44 101 ASN A CA 1
ATOM 814 C C . ASN A 1 101 ? -11.222 4.819 8.633 1.00 95.44 101 ASN A C 1
ATOM 816 O O . ASN A 1 101 ? -10.477 5.559 7.980 1.00 95.44 101 ASN A O 1
ATOM 820 N N . PRO A 1 102 ? -11.925 3.835 8.042 1.00 92.06 102 PRO A N 1
ATOM 821 C CA . PRO A 1 102 ? -11.794 3.540 6.625 1.00 92.06 102 PRO A CA 1
ATOM 822 C C . PRO A 1 102 ? -12.288 4.706 5.755 1.00 92.06 102 PRO A C 1
ATOM 824 O O . PRO A 1 102 ? -13.285 5.353 6.093 1.00 92.06 102 PRO A O 1
ATOM 827 N N . PRO A 1 103 ? -11.644 4.959 4.600 1.00 90.12 103 PRO A N 1
ATOM 828 C CA . PRO A 1 103 ? -12.170 5.885 3.605 1.00 90.12 103 PRO A CA 1
ATOM 829 C C . PRO A 1 103 ? -13.585 5.493 3.161 1.00 90.12 103 PRO A C 1
ATOM 831 O O . PRO A 1 103 ? -13.924 4.310 3.119 1.00 90.12 103 PRO A O 1
ATOM 834 N N . SER A 1 104 ? -14.388 6.479 2.746 1.00 90.94 104 SER A N 1
ATOM 835 C CA . SER A 1 104 ? -15.769 6.263 2.278 1.00 90.94 104 SER A CA 1
ATOM 836 C C . SER A 1 104 ? -15.871 5.286 1.102 1.00 90.94 104 SER A C 1
ATOM 838 O O . SER A 1 104 ? -16.844 4.544 0.991 1.00 90.94 104 SER A O 1
ATOM 840 N N . VAL A 1 105 ? -14.851 5.269 0.243 1.00 91.00 105 VAL A N 1
ATOM 841 C CA . VAL A 1 105 ? -14.669 4.285 -0.825 1.00 91.00 105 VAL A CA 1
ATOM 842 C C . VAL A 1 105 ? -13.428 3.472 -0.497 1.00 91.00 105 VAL A C 1
ATOM 844 O O . VAL A 1 105 ? -12.340 4.037 -0.411 1.00 91.00 105 VAL A O 1
ATOM 847 N N . LEU A 1 106 ? -13.561 2.156 -0.339 1.00 92.00 106 LEU A N 1
ATOM 848 C CA . LEU A 1 106 ? -12.423 1.263 -0.120 1.00 92.00 106 LEU A CA 1
ATOM 849 C C . LEU A 1 106 ? -11.817 0.838 -1.458 1.00 92.00 106 LEU A C 1
ATOM 851 O O . LEU A 1 106 ? -12.418 0.084 -2.215 1.00 92.00 106 LEU A O 1
ATOM 855 N N . SER A 1 107 ? -10.611 1.330 -1.726 1.00 91.19 107 SER A N 1
ATOM 856 C CA . SER A 1 107 ? -9.797 0.983 -2.890 1.00 91.19 107 SER A CA 1
ATOM 857 C C . SER A 1 107 ? -8.313 1.064 -2.520 1.00 91.19 107 SER A C 1
ATOM 859 O O . SER A 1 107 ? -7.960 1.782 -1.577 1.00 91.19 107 SER A O 1
ATOM 861 N N . PRO A 1 108 ? -7.418 0.396 -3.261 1.00 89.12 108 PRO A N 1
ATOM 862 C CA . PRO A 1 108 ? -5.973 0.561 -3.108 1.00 89.12 108 PRO A CA 1
ATOM 863 C C . PRO A 1 108 ? -5.523 2.025 -3.093 1.00 89.12 108 PRO A C 1
ATOM 865 O O . PRO A 1 108 ? -4.730 2.428 -2.238 1.00 89.12 108 PRO A O 1
ATOM 868 N N . PHE A 1 109 ? -6.095 2.851 -3.973 1.00 86.19 109 PHE A N 1
ATOM 869 C CA . PHE A 1 109 ? -5.820 4.284 -4.028 1.00 86.19 109 PHE A CA 1
ATOM 870 C C . PHE A 1 109 ? -6.207 5.021 -2.739 1.00 86.19 109 PHE A C 1
ATOM 872 O O . PHE A 1 109 ? -5.373 5.701 -2.136 1.00 86.19 109 PHE A O 1
ATOM 879 N N . THR A 1 110 ? -7.451 4.873 -2.284 1.00 88.75 110 THR A N 1
ATOM 880 C CA . THR A 1 110 ? -7.953 5.587 -1.098 1.00 88.75 110 THR A CA 1
ATOM 881 C C . THR A 1 110 ? -7.298 5.104 0.193 1.00 88.75 110 THR A C 1
ATOM 883 O O . THR A 1 110 ? -7.020 5.915 1.075 1.00 88.75 110 THR A O 1
ATOM 886 N N . VAL A 1 111 ? -6.973 3.813 0.290 1.00 89.56 111 VAL A N 1
ATOM 887 C CA 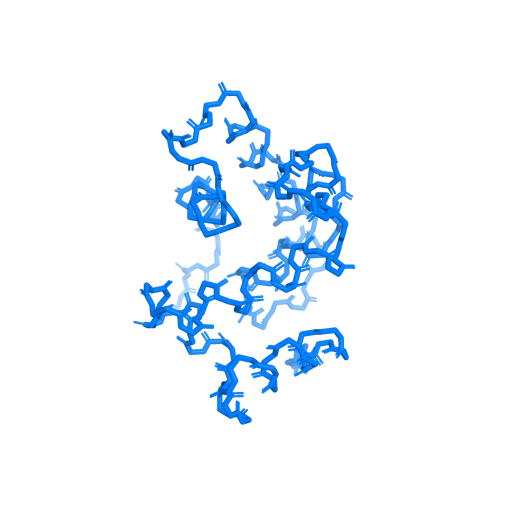. VAL A 1 111 ? -6.213 3.250 1.414 1.00 89.56 111 VAL A CA 1
ATOM 888 C C . VAL A 1 111 ? -4.794 3.813 1.436 1.00 89.56 111 VAL A C 1
ATOM 890 O O . VAL A 1 111 ? -4.348 4.301 2.474 1.00 89.56 111 VAL A O 1
ATOM 893 N N . ARG A 1 112 ? -4.098 3.830 0.289 1.00 86.06 112 ARG A N 1
ATOM 894 C CA . ARG A 1 112 ? -2.772 4.457 0.172 1.00 86.06 112 ARG A CA 1
ATOM 895 C C . ARG A 1 112 ? -2.824 5.929 0.565 1.00 86.06 112 ARG A C 1
ATOM 897 O O . ARG A 1 112 ? -1.949 6.378 1.300 1.00 86.06 112 ARG A O 1
ATOM 904 N N . LYS A 1 113 ? -3.829 6.679 0.102 1.00 83.38 113 LYS A N 1
ATOM 905 C CA . LYS A 1 113 ? -4.008 8.098 0.440 1.00 83.38 113 LYS A CA 1
ATOM 906 C C . LYS A 1 113 ? -4.196 8.300 1.946 1.00 83.38 113 LYS A C 1
ATOM 908 O O . LYS A 1 113 ? -3.426 9.049 2.534 1.00 83.38 113 LYS A O 1
ATOM 913 N N . CYS A 1 114 ? -5.103 7.550 2.575 1.00 87.25 114 CYS A N 1
ATOM 914 C CA . CYS A 1 114 ? -5.320 7.610 4.023 1.00 87.25 114 CYS A CA 1
ATOM 915 C C . CYS A 1 114 ? -4.029 7.358 4.812 1.00 87.25 114 CYS A C 1
ATOM 917 O O . CYS A 1 114 ? -3.688 8.124 5.713 1.00 87.25 114 CYS A O 1
ATOM 919 N N . ILE A 1 115 ? -3.280 6.312 4.446 1.00 85.94 115 ILE A N 1
ATOM 920 C CA . ILE A 1 115 ? -2.008 5.995 5.098 1.00 85.94 115 ILE A CA 1
ATOM 921 C C . ILE A 1 115 ? -1.018 7.144 4.893 1.00 85.94 115 ILE A C 1
ATOM 923 O O . ILE A 1 115 ? -0.408 7.574 5.861 1.00 85.94 115 ILE A O 1
ATOM 927 N N . SER A 1 116 ? -0.897 7.673 3.669 1.00 79.62 116 SER A N 1
ATOM 928 C CA . SER A 1 116 ? 0.003 8.796 3.345 1.00 79.62 116 SER A CA 1
ATOM 929 C C . SER A 1 116 ? -0.257 10.026 4.212 1.00 79.62 116 SER A C 1
ATOM 931 O O . SER A 1 116 ? 0.680 10.646 4.695 1.00 79.62 116 SER A O 1
ATOM 933 N N . GLU A 1 117 ? -1.527 10.393 4.379 1.00 82.31 117 GLU A N 1
ATOM 934 C CA . GLU A 1 117 ? -1.945 11.610 5.084 1.00 82.31 117 GLU A CA 1
ATOM 935 C C . GLU A 1 117 ? -1.760 11.497 6.602 1.00 82.31 117 GLU A C 1
ATOM 937 O O . GLU A 1 117 ? -1.526 12.497 7.278 1.00 82.31 117 GLU A O 1
ATOM 942 N N . ASN A 1 118 ? -1.834 10.276 7.137 1.00 84.06 118 ASN A N 1
ATOM 943 C CA . ASN A 1 118 ? -1.634 10.001 8.561 1.00 84.06 118 ASN A CA 1
ATOM 944 C C . ASN A 1 118 ? -0.198 9.586 8.898 1.00 84.06 118 ASN A C 1
ATOM 946 O O . ASN A 1 118 ? 0.172 9.531 10.072 1.00 84.06 118 ASN A O 1
ATOM 950 N N . TYR A 1 119 ? 0.622 9.356 7.876 1.00 78.19 119 TYR A N 1
ATOM 951 C CA . TYR A 1 119 ? 2.027 9.039 8.018 1.00 78.19 119 TYR A CA 1
ATOM 952 C C . TYR A 1 119 ? 2.820 10.284 8.409 1.00 78.19 119 TYR A C 1
ATOM 954 O O . TYR A 1 119 ? 3.147 11.141 7.586 1.00 78.19 119 TYR A O 1
ATOM 962 N N . ARG A 1 120 ? 3.144 10.393 9.699 1.00 70.12 120 ARG A N 1
ATOM 963 C CA . ARG A 1 120 ? 3.992 11.468 10.210 1.00 70.12 120 ARG A CA 1
ATOM 964 C C . ARG A 1 120 ? 5.451 11.055 10.109 1.00 70.12 120 ARG A C 1
ATOM 966 O O . ARG A 1 120 ? 5.932 10.243 10.892 1.00 70.12 120 ARG A O 1
ATOM 973 N N . LEU A 1 121 ? 6.177 11.678 9.185 1.00 60.31 121 LEU A N 1
ATOM 974 C CA . LEU A 1 121 ? 7.632 11.705 9.272 1.00 60.31 121 LEU A CA 1
ATOM 975 C C . LEU A 1 121 ? 7.997 12.426 10.573 1.00 60.31 121 LEU A C 1
ATOM 977 O O . LEU A 1 121 ? 7.690 13.607 10.749 1.00 60.31 121 LEU A O 1
ATOM 981 N N . SER A 1 122 ? 8.616 11.702 11.501 1.00 47.53 122 SER A N 1
ATOM 982 C CA . SER A 1 122 ? 9.262 12.282 12.673 1.00 47.53 122 SER A CA 1
ATOM 983 C C . SER A 1 122 ? 10.116 13.468 12.229 1.00 47.53 122 SER A C 1
ATOM 985 O O . SER A 1 122 ? 11.014 13.340 11.397 1.00 47.53 122 SER A O 1
ATOM 987 N N . SER A 1 123 ? 9.804 14.656 12.742 1.00 37.81 123 SER A N 1
ATOM 988 C CA . SER A 1 123 ? 10.346 15.950 12.313 1.00 37.81 123 SER A CA 1
ATOM 989 C C . SER A 1 123 ? 11.827 16.166 12.672 1.00 37.81 123 SER A C 1
ATOM 991 O O . SER A 1 123 ? 12.259 17.297 12.887 1.00 37.81 123 SER A O 1
ATOM 993 N N . ARG A 1 124 ? 12.625 15.098 12.780 1.00 38.69 124 ARG A N 1
ATOM 994 C CA . ARG A 1 124 ? 14.073 15.161 13.027 1.00 38.69 124 ARG A CA 1
ATOM 995 C C . ARG A 1 124 ? 14.921 15.146 11.752 1.00 38.69 124 ARG A C 1
ATOM 997 O O . ARG A 1 124 ? 16.108 15.432 11.853 1.00 38.69 124 ARG A O 1
ATOM 1004 N N . ALA A 1 125 ? 14.330 14.903 10.580 1.00 40.12 125 ALA A N 1
ATOM 1005 C C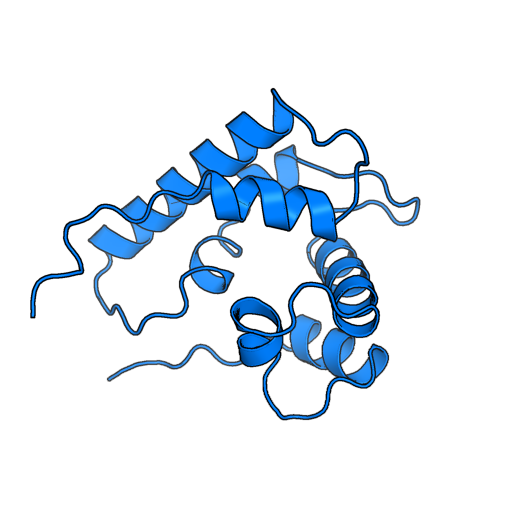A . ALA A 1 125 ? 15.056 14.826 9.305 1.00 40.12 125 ALA A CA 1
ATOM 1006 C C . ALA A 1 125 ? 15.032 16.111 8.448 1.00 40.12 125 ALA A C 1
ATOM 1008 O O . ALA A 1 125 ? 15.574 16.120 7.349 1.00 40.12 125 ALA A O 1
ATOM 1009 N N . VAL A 1 126 ? 14.451 17.221 8.926 1.00 37.66 126 VAL A N 1
ATOM 1010 C CA . VAL A 1 126 ? 14.503 18.512 8.208 1.00 37.66 126 VAL A CA 1
ATOM 1011 C C . VAL A 1 126 ? 15.180 19.566 9.078 1.00 37.66 126 VAL A C 1
ATOM 1013 O O . VAL A 1 126 ? 14.551 20.455 9.646 1.00 37.66 126 VAL A O 1
ATOM 1016 N N . LYS A 1 127 ? 16.500 19.441 9.202 1.00 32.28 127 LYS A N 1
ATOM 1017 C CA . LYS A 1 127 ? 17.384 20.579 9.457 1.00 32.28 127 LYS A CA 1
ATOM 1018 C C . LYS A 1 127 ? 18.606 20.460 8.559 1.00 32.28 127 LYS A C 1
ATOM 1020 O O . LYS A 1 127 ? 19.589 19.833 8.941 1.00 32.28 127 LYS A O 1
ATOM 1025 N N . THR A 1 128 ? 18.526 21.120 7.415 1.00 32.75 128 THR A N 1
ATOM 1026 C CA . THR A 1 128 ? 19.655 21.774 6.745 1.00 32.75 128 THR A CA 1
ATOM 1027 C C . THR A 1 128 ? 19.120 23.021 6.084 1.00 32.75 128 THR A C 1
ATOM 1029 O O . THR A 1 128 ? 18.141 22.871 5.321 1.00 32.75 128 THR A O 1
#

Foldseek 3Di:
DQPLPDQDPQLVVLCVVLVNPVPDLVCCLPPVVVDPSNQSSLQSVCVVQVQADPVQHGDLVSQLPDLPVLCVNPSDRDPDPVLSVVSNVLLNVQSVVCVVVPDPDDGSSRSNVSSNVSRDDPPPPPDD

Secondary structure (DSSP, 8-state):
----PPPPHHHHHHHHHTT--SS-HHHHHHT-TT-HHHHHHHHHHHHHTTSB-TT--B-HHHHHT-SSSHHHH--S----HHHHHHHHHHHHHHHHHHHHS--SS-SHHHHHHHHHHH----TTS---